Protein AF-A0A5N5UTP0-F1 (afdb_monomer)

pLDDT: mean 83.72, std 14.36, range [39.12, 98.31]

Mean predicted aligned error: 12.81 Å

Structure (mmCIF, N/CA/C/O backbone):
data_AF-A0A5N5UTP0-F1
#
_entry.id   AF-A0A5N5UTP0-F1
#
loop_
_atom_site.group_PDB
_atom_site.id
_atom_site.type_symbol
_atom_site.label_atom_id
_atom_site.label_alt_id
_atom_site.label_comp_id
_atom_site.label_asym_id
_atom_site.label_entity_id
_atom_site.label_seq_id
_atom_site.pdbx_PDB_ins_code
_atom_site.Cartn_x
_atom_site.Cartn_y
_atom_site.Cartn_z
_atom_site.occupancy
_atom_site.B_iso_or_equiv
_atom_site.auth_seq_id
_atom_site.auth_comp_id
_atom_site.auth_asym_id
_atom_site.auth_atom_id
_atom_site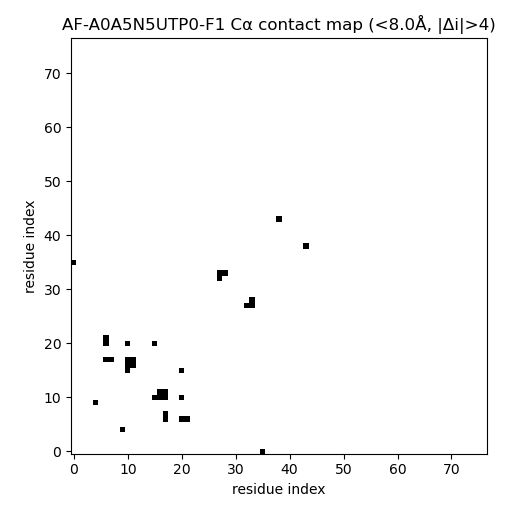.pdbx_PDB_model_num
ATOM 1 N N . MET A 1 1 ? 14.397 -6.579 -15.986 1.00 39.12 1 MET A N 1
ATOM 2 C CA . MET A 1 1 ? 15.304 -7.236 -16.956 1.00 39.12 1 MET A CA 1
ATOM 3 C C . MET A 1 1 ? 14.880 -6.821 -18.360 1.00 39.12 1 MET A C 1
ATOM 5 O O . MET A 1 1 ? 13.920 -7.380 -18.877 1.00 39.12 1 MET A O 1
ATOM 9 N N . GLU A 1 2 ? 15.537 -5.832 -18.975 1.00 50.41 2 GLU A N 1
ATOM 10 C CA . GLU A 1 2 ? 15.392 -5.631 -20.425 1.00 50.41 2 GLU A CA 1
ATOM 11 C C . GLU A 1 2 ? 15.967 -6.874 -21.113 1.00 50.41 2 GLU A C 1
ATOM 13 O O . GLU A 1 2 ? 17.136 -7.199 -20.936 1.00 50.41 2 GLU A O 1
ATOM 18 N N . THR A 1 3 ? 15.147 -7.610 -21.867 1.00 60.56 3 THR A N 1
ATOM 19 C CA . THR A 1 3 ? 15.559 -8.897 -22.463 1.00 60.56 3 THR A CA 1
ATOM 20 C C . THR A 1 3 ? 16.628 -8.764 -23.561 1.00 60.56 3 THR A C 1
ATOM 22 O O . THR A 1 3 ? 16.959 -9.757 -24.195 1.00 60.56 3 THR A O 1
ATOM 25 N N . GLY A 1 4 ? 17.176 -7.566 -23.816 1.00 64.88 4 GLY A N 1
ATOM 26 C CA . GLY A 1 4 ? 18.221 -7.313 -24.820 1.00 64.88 4 GLY A CA 1
ATOM 27 C C . GLY A 1 4 ? 17.813 -7.631 -26.265 1.00 64.88 4 GLY A C 1
ATOM 28 O O . GLY A 1 4 ? 18.632 -7.534 -27.176 1.00 64.88 4 GLY A O 1
ATOM 29 N N . ARG A 1 5 ? 16.554 -8.028 -26.493 1.00 75.44 5 ARG A N 1
ATOM 30 C CA . ARG A 1 5 ? 16.047 -8.453 -27.798 1.00 75.44 5 ARG A CA 1
ATOM 31 C C . ARG A 1 5 ? 15.727 -7.229 -28.664 1.00 75.44 5 ARG A C 1
ATOM 33 O O . ARG A 1 5 ? 15.034 -6.327 -28.189 1.00 75.44 5 ARG A O 1
ATOM 40 N N . PRO A 1 6 ? 16.172 -7.192 -29.934 1.00 82.62 6 PRO A N 1
ATOM 41 C CA . PRO A 1 6 ? 15.811 -6.121 -30.859 1.00 82.62 6 PRO A CA 1
ATOM 42 C C . PRO A 1 6 ? 14.294 -6.029 -31.070 1.00 82.62 6 PRO A C 1
ATOM 44 O O . PRO A 1 6 ? 13.624 -7.053 -31.215 1.00 82.62 6 PRO A O 1
ATOM 47 N N . ILE A 1 7 ? 13.759 -4.805 -31.165 1.00 82.31 7 ILE A N 1
ATOM 48 C CA . ILE A 1 7 ? 12.321 -4.547 -31.391 1.00 82.31 7 ILE A CA 1
ATOM 49 C C . ILE A 1 7 ? 11.827 -5.261 -32.657 1.00 82.31 7 ILE A C 1
ATOM 51 O O . ILE A 1 7 ? 10.743 -5.835 -32.640 1.00 82.31 7 ILE A O 1
ATOM 55 N N . ALA A 1 8 ? 12.644 -5.305 -33.714 1.00 85.31 8 ALA A N 1
ATOM 56 C CA . ALA A 1 8 ? 12.350 -6.024 -34.954 1.00 85.31 8 ALA A CA 1
ATOM 57 C C . ALA A 1 8 ? 12.046 -7.518 -34.740 1.00 85.31 8 ALA A C 1
ATOM 59 O O . ALA A 1 8 ? 11.132 -8.060 -35.356 1.00 85.31 8 ALA A O 1
ATOM 60 N N . HIS A 1 9 ? 12.784 -8.180 -33.842 1.00 86.88 9 HIS A N 1
ATOM 61 C CA . HIS A 1 9 ? 12.598 -9.602 -33.553 1.00 86.88 9 HIS A CA 1
ATOM 62 C C . HIS A 1 9 ? 11.258 -9.844 -32.856 1.00 86.88 9 HIS A C 1
ATOM 64 O O . HIS A 1 9 ? 10.483 -10.700 -33.269 1.00 86.88 9 HIS A O 1
ATOM 70 N N . VAL A 1 10 ? 10.962 -9.042 -31.831 1.00 84.88 10 VAL A N 1
ATOM 71 C CA . VAL A 1 10 ? 9.704 -9.140 -31.078 1.00 84.88 10 VAL A CA 1
ATOM 72 C C . VAL A 1 10 ? 8.512 -8.777 -31.964 1.00 84.88 10 VAL A C 1
ATOM 74 O O . VAL A 1 10 ? 7.475 -9.425 -31.894 1.00 84.88 10 VAL A O 1
ATOM 77 N N . ALA A 1 11 ? 8.666 -7.778 -32.837 1.00 88.56 11 ALA A N 1
ATOM 78 C CA . ALA A 1 11 ? 7.640 -7.367 -33.787 1.00 88.56 11 ALA A CA 1
ATOM 79 C C . ALA A 1 11 ? 7.274 -8.498 -34.761 1.00 88.56 11 ALA A C 1
ATOM 81 O O . ALA A 1 11 ? 6.091 -8.763 -34.975 1.00 88.56 11 ALA A O 1
ATOM 82 N N . ALA A 1 12 ? 8.281 -9.198 -35.290 1.00 88.38 12 ALA A N 1
ATOM 83 C CA . ALA A 1 12 ? 8.083 -10.348 -36.165 1.00 88.38 12 ALA A CA 1
ATOM 84 C C . ALA A 1 12 ? 7.413 -11.530 -35.442 1.00 88.38 12 ALA A C 1
ATOM 86 O O . ALA A 1 12 ? 6.511 -12.145 -36.004 1.00 88.38 12 ALA A O 1
ATOM 87 N N . GLU A 1 13 ? 7.806 -11.814 -34.196 1.00 88.62 13 GLU A N 1
ATOM 88 C CA . GLU A 1 13 ? 7.244 -12.897 -33.372 1.00 88.62 13 GLU A CA 1
ATOM 89 C C . GLU A 1 13 ? 5.734 -12.729 -33.140 1.00 88.62 13 GLU A C 1
ATOM 91 O O . GLU A 1 13 ? 4.978 -13.695 -33.218 1.00 88.62 13 GLU A O 1
ATOM 96 N N . ILE A 1 14 ? 5.284 -11.493 -32.904 1.00 88.81 14 ILE A N 1
ATOM 97 C CA . ILE A 1 14 ? 3.878 -11.187 -32.592 1.00 88.81 14 ILE A CA 1
ATOM 98 C C . ILE A 1 14 ? 3.087 -10.658 -33.800 1.00 88.81 14 ILE A C 1
ATOM 100 O O . ILE A 1 14 ? 1.934 -10.257 -33.655 1.00 88.81 14 ILE A O 1
ATOM 104 N N . GLY A 1 15 ? 3.696 -10.645 -34.990 1.00 89.69 15 GLY A N 1
ATOM 105 C CA . GLY A 1 15 ? 3.038 -10.265 -36.241 1.00 89.69 15 GLY A CA 1
ATOM 106 C C . GLY A 1 15 ? 2.653 -8.785 -36.346 1.00 89.69 15 GLY A C 1
ATOM 107 O O . GLY A 1 15 ? 1.684 -8.452 -37.028 1.00 89.69 15 GLY A O 1
ATOM 108 N N . VAL A 1 16 ? 3.385 -7.885 -35.685 1.00 92.00 16 VAL A N 1
ATOM 109 C CA . VAL A 1 16 ? 3.149 -6.432 -35.758 1.00 92.00 16 VAL A CA 1
ATOM 110 C C . VAL A 1 16 ? 4.267 -5.728 -36.517 1.00 92.00 16 VAL A C 1
ATOM 112 O O . VAL A 1 16 ? 5.404 -6.187 -36.575 1.00 92.00 16 VAL A O 1
ATOM 115 N N . GLY A 1 17 ? 3.964 -4.562 -37.087 1.00 91.75 17 GLY A N 1
ATOM 116 C CA . GLY A 1 17 ? 4.991 -3.725 -37.703 1.00 91.75 17 GLY A CA 1
ATOM 117 C C . GLY A 1 17 ? 5.981 -3.192 -36.662 1.00 91.75 17 GLY A C 1
ATOM 118 O O . GLY A 1 17 ? 5.574 -2.638 -35.641 1.00 91.75 17 GLY A O 1
ATOM 119 N N . GLU A 1 18 ? 7.280 -3.276 -36.949 1.00 90.56 18 GLU A N 1
ATOM 120 C CA . GLU A 1 18 ? 8.352 -2.798 -36.061 1.00 90.56 18 GLU A CA 1
ATOM 121 C C . GLU A 1 18 ? 8.163 -1.333 -35.641 1.00 90.56 18 GLU A C 1
ATOM 123 O O . GLU A 1 18 ? 8.278 -0.991 -34.465 1.00 90.56 18 GLU A O 1
ATOM 128 N N . GLN A 1 19 ? 7.798 -0.462 -36.586 1.00 88.62 19 GLN A N 1
ATOM 129 C CA . GLN A 1 19 ? 7.568 0.957 -36.304 1.00 88.62 19 GLN A CA 1
ATOM 130 C C . GLN A 1 19 ? 6.373 1.195 -35.369 1.00 88.62 19 GLN A C 1
ATOM 132 O O . GLN A 1 19 ? 6.385 2.143 -34.577 1.00 88.62 19 GLN A O 1
ATOM 137 N N . LEU A 1 20 ? 5.344 0.346 -35.458 1.00 90.25 20 LEU A N 1
ATOM 138 C CA . LEU A 1 20 ? 4.167 0.402 -34.594 1.00 90.25 20 LEU A CA 1
ATOM 139 C C . LEU A 1 20 ? 4.535 -0.041 -33.177 1.00 90.25 20 LEU A C 1
ATOM 141 O O . LEU A 1 20 ? 4.267 0.692 -32.226 1.00 90.25 20 LEU A O 1
ATOM 145 N N . LEU A 1 21 ? 5.242 -1.167 -33.050 1.00 88.00 21 LEU A N 1
ATOM 146 C CA . LEU A 1 21 ? 5.726 -1.654 -31.760 1.00 88.00 21 LEU A CA 1
ATOM 147 C C . LEU A 1 21 ? 6.682 -0.650 -31.104 1.00 88.00 21 LEU A C 1
ATOM 149 O O . LEU A 1 21 ? 6.526 -0.321 -29.933 1.00 88.00 21 LEU A O 1
ATOM 153 N N . GLY A 1 22 ? 7.617 -0.078 -31.866 1.00 85.81 22 GLY A N 1
ATOM 154 C CA . GLY A 1 22 ? 8.526 0.953 -31.366 1.00 85.81 22 GLY A CA 1
ATOM 155 C C . GLY A 1 22 ? 7.803 2.225 -30.907 1.00 85.81 22 GLY A C 1
ATOM 156 O O . GLY A 1 22 ? 8.232 2.877 -29.955 1.00 85.81 22 GLY A O 1
ATOM 157 N N . ARG A 1 23 ? 6.680 2.593 -31.541 1.00 87.00 23 ARG A N 1
ATOM 158 C CA . ARG A 1 23 ? 5.824 3.695 -31.073 1.00 87.00 23 ARG A CA 1
ATOM 159 C C . ARG A 1 23 ? 5.151 3.356 -29.745 1.00 87.00 23 ARG A C 1
ATOM 161 O O . ARG A 1 23 ? 5.184 4.199 -28.855 1.00 87.00 23 ARG A O 1
ATOM 168 N N . TRP A 1 24 ? 4.594 2.155 -29.601 1.00 85.94 24 TRP A N 1
ATOM 169 C CA . TRP A 1 24 ? 3.985 1.710 -28.345 1.00 85.94 24 TRP A CA 1
ATOM 170 C C . TRP A 1 24 ? 5.001 1.663 -27.208 1.00 85.94 24 TRP A C 1
ATOM 172 O O . TRP A 1 24 ? 4.758 2.276 -26.180 1.00 85.94 24 TRP A O 1
ATOM 182 N N . VAL A 1 25 ? 6.182 1.078 -27.426 1.00 82.06 25 VAL A N 1
ATOM 183 C CA . VAL A 1 25 ? 7.260 1.044 -26.421 1.00 82.06 25 VAL A CA 1
ATOM 184 C C . VAL A 1 25 ? 7.649 2.454 -25.969 1.00 82.06 25 VAL A C 1
ATOM 186 O O . VAL A 1 25 ? 7.775 2.707 -24.773 1.00 82.06 25 VAL A O 1
ATOM 189 N N . ARG A 1 26 ? 7.806 3.402 -26.904 1.00 81.62 26 ARG A N 1
ATOM 190 C CA . ARG A 1 26 ? 8.091 4.806 -26.558 1.00 81.62 26 ARG A CA 1
ATOM 191 C C . ARG A 1 26 ? 6.957 5.456 -25.769 1.00 81.62 26 ARG A C 1
ATOM 193 O O . ARG A 1 26 ? 7.237 6.176 -24.819 1.00 81.62 26 ARG A O 1
ATOM 200 N N . GLN A 1 27 ? 5.705 5.202 -26.144 1.00 80.31 27 GLN A N 1
ATOM 201 C CA . GLN A 1 27 ? 4.538 5.742 -25.447 1.00 80.31 27 GLN A CA 1
ATOM 202 C C . GLN A 1 27 ? 4.422 5.185 -24.024 1.00 80.31 27 GLN A C 1
ATOM 204 O O . GLN A 1 27 ? 4.192 5.948 -23.093 1.00 80.31 27 GLN A O 1
ATOM 209 N N . THR A 1 28 ? 4.628 3.881 -23.847 1.00 75.25 28 THR A N 1
ATOM 210 C CA . THR A 1 28 ? 4.620 3.214 -22.541 1.00 75.25 28 THR A CA 1
ATOM 211 C C . THR A 1 28 ? 5.709 3.782 -21.631 1.00 75.25 28 THR A C 1
ATOM 213 O O . THR A 1 28 ? 5.420 4.152 -20.498 1.00 75.25 28 THR A O 1
ATOM 216 N N . ARG A 1 29 ? 6.932 3.970 -22.156 1.00 71.62 29 ARG A N 1
ATOM 217 C CA . ARG A 1 29 ? 8.036 4.623 -21.428 1.00 71.62 29 ARG A CA 1
ATOM 218 C C . ARG A 1 29 ? 7.717 6.074 -21.051 1.00 71.62 29 ARG A C 1
ATOM 220 O O . ARG A 1 29 ? 8.007 6.488 -19.939 1.00 71.62 29 ARG A O 1
ATOM 227 N N . ALA A 1 30 ? 7.111 6.843 -21.958 1.00 73.62 30 ALA A N 1
ATOM 228 C CA . ALA A 1 30 ? 6.738 8.238 -21.709 1.00 73.62 30 ALA A CA 1
ATOM 229 C C . ALA A 1 30 ? 5.592 8.388 -20.694 1.00 73.62 30 ALA A C 1
ATOM 231 O O . ALA A 1 30 ? 5.539 9.380 -19.974 1.00 73.62 30 ALA A O 1
ATOM 232 N N . ASN A 1 31 ? 4.690 7.407 -20.625 1.00 71.94 31 ASN A N 1
ATOM 233 C CA . ASN A 1 31 ? 3.560 7.404 -19.698 1.00 71.94 31 ASN A CA 1
ATOM 234 C C . ASN A 1 31 ? 3.927 6.902 -18.291 1.00 71.94 31 ASN A C 1
ATOM 236 O O . ASN A 1 31 ? 3.045 6.831 -17.440 1.00 71.94 31 ASN A O 1
ATOM 240 N N . GLY A 1 32 ? 5.189 6.525 -18.045 1.00 61.16 32 GLY A N 1
ATOM 241 C CA . GLY A 1 32 ? 5.615 5.943 -16.768 1.00 61.16 32 GLY A CA 1
ATOM 242 C C . GLY A 1 32 ? 4.995 4.572 -16.481 1.00 61.16 32 GLY A C 1
ATOM 243 O O . GLY A 1 32 ? 5.114 4.067 -15.371 1.00 61.16 32 GLY A O 1
ATOM 244 N N . ASP A 1 33 ? 4.349 3.959 -17.476 1.00 58.03 33 ASP A N 1
ATOM 245 C CA . ASP A 1 33 ? 3.699 2.652 -17.369 1.00 58.03 33 ASP A CA 1
ATOM 246 C C . ASP A 1 33 ? 4.735 1.544 -17.601 1.00 58.03 33 ASP A C 1
ATOM 248 O O . ASP A 1 33 ? 4.574 0.635 -18.419 1.00 58.03 33 ASP A O 1
ATOM 252 N N . ASP A 1 34 ? 5.876 1.670 -16.923 1.00 59.09 34 ASP A N 1
ATOM 253 C CA . ASP A 1 34 ? 6.884 0.628 -16.887 1.00 59.09 34 ASP A CA 1
ATOM 254 C C . ASP A 1 34 ? 6.385 -0.455 -15.929 1.00 59.09 34 ASP A C 1
ATOM 256 O O . ASP A 1 34 ? 6.757 -0.522 -14.759 1.00 59.09 34 ASP A O 1
ATOM 260 N N . ASN A 1 35 ? 5.514 -1.327 -16.446 1.00 54.12 35 ASN A N 1
ATOM 261 C CA . ASN A 1 35 ? 4.994 -2.520 -15.766 1.00 54.12 35 ASN A CA 1
ATOM 262 C C . ASN A 1 35 ? 6.101 -3.515 -15.326 1.00 54.12 35 ASN A C 1
ATOM 264 O O . ASN A 1 35 ? 5.805 -4.628 -14.891 1.00 54.12 35 ASN A O 1
ATOM 268 N N . GLY A 1 36 ? 7.378 -3.140 -15.444 1.00 53.00 36 GLY A N 1
ATOM 269 C CA . GLY A 1 36 ? 8.533 -3.881 -14.965 1.00 53.00 36 GLY A CA 1
ATOM 270 C C . GLY A 1 36 ? 9.693 -3.007 -14.480 1.00 53.00 36 GLY A C 1
ATOM 271 O O . GLY A 1 36 ? 10.800 -3.549 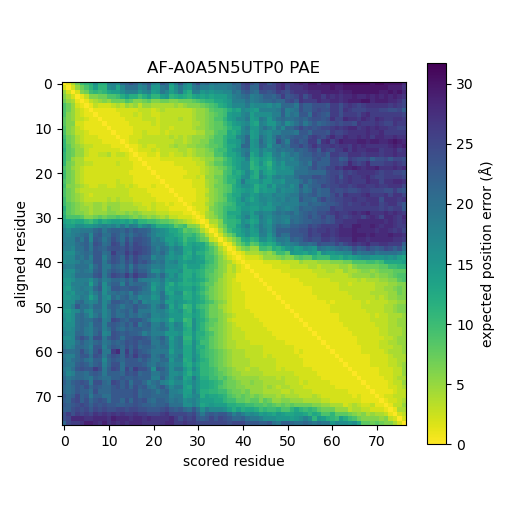-14.377 1.00 53.00 36 GLY A O 1
ATOM 272 N N . ALA A 1 37 ? 9.477 -1.718 -14.172 1.00 56.62 37 ALA A N 1
ATOM 273 C CA . ALA A 1 37 ? 10.499 -0.916 -13.504 1.00 56.62 37 ALA A CA 1
ATOM 274 C C . ALA A 1 37 ? 10.834 -1.587 -12.169 1.00 56.62 37 ALA A C 1
ATOM 276 O O . ALA A 1 37 ? 10.000 -1.721 -11.270 1.00 56.62 37 ALA A O 1
ATOM 277 N N . VAL A 1 38 ? 12.067 -2.077 -12.059 1.00 59.94 38 VAL A N 1
ATOM 278 C CA . VAL A 1 38 ? 12.624 -2.464 -10.769 1.00 59.94 38 VAL A CA 1
ATOM 279 C C . VAL A 1 38 ? 12.705 -1.166 -9.981 1.00 59.94 38 VAL A C 1
ATOM 281 O O . VAL A 1 38 ? 13.507 -0.317 -10.352 1.00 59.94 38 VAL A O 1
ATOM 284 N N . LEU A 1 39 ? 11.854 -1.022 -8.956 1.00 67.94 39 LEU A N 1
ATOM 285 C CA . LEU A 1 39 ? 11.925 0.113 -8.034 1.00 67.94 39 LEU A CA 1
ATOM 286 C C . LEU A 1 39 ? 13.376 0.284 -7.601 1.00 67.94 39 LEU A C 1
ATOM 288 O O . LEU A 1 39 ? 14.008 -0.715 -7.209 1.00 67.94 39 LEU A O 1
ATOM 292 N N . ASP A 1 40 ? 13.881 1.508 -7.688 1.00 78.50 40 ASP A N 1
ATOM 293 C CA . ASP A 1 40 ? 15.181 1.799 -7.107 1.00 78.50 40 ASP A CA 1
ATOM 294 C C . ASP A 1 40 ? 15.140 1.578 -5.580 1.00 78.50 40 ASP A C 1
ATOM 296 O O . ASP A 1 40 ? 14.087 1.312 -4.980 1.00 78.50 40 ASP A O 1
ATOM 300 N N . ASP A 1 41 ? 16.310 1.556 -4.944 1.00 76.88 41 ASP A N 1
ATOM 301 C CA . ASP A 1 41 ? 16.396 1.224 -3.520 1.00 76.88 41 ASP A CA 1
ATOM 302 C C . ASP A 1 41 ? 15.655 2.244 -2.638 1.00 76.88 41 ASP A C 1
ATOM 304 O O . ASP A 1 41 ? 15.066 1.851 -1.625 1.00 76.88 41 ASP A O 1
ATOM 308 N N . ASP A 1 42 ? 15.595 3.513 -3.055 1.00 77.81 42 ASP A N 1
ATOM 309 C CA . ASP A 1 42 ? 14.889 4.576 -2.339 1.00 77.81 42 ASP A CA 1
ATOM 310 C C . ASP A 1 42 ? 13.370 4.403 -2.478 1.00 77.81 42 ASP A C 1
ATOM 312 O O . ASP A 1 42 ? 12.639 4.424 -1.483 1.00 77.81 42 ASP A O 1
ATOM 316 N N . GLU A 1 43 ? 12.881 4.130 -3.689 1.00 82.19 43 GLU A N 1
ATOM 317 C CA . GLU A 1 43 ? 11.475 3.824 -3.965 1.00 82.19 43 GLU A CA 1
ATOM 318 C C . GLU A 1 43 ? 11.005 2.563 -3.222 1.00 82.19 43 GLU A C 1
ATOM 320 O O . GLU A 1 43 ? 9.873 2.494 -2.728 1.00 82.19 43 GLU A O 1
ATOM 325 N N . ARG A 1 44 ? 11.870 1.548 -3.102 1.00 84.62 44 ARG A N 1
ATOM 326 C CA . ARG A 1 44 ? 11.580 0.318 -2.352 1.00 84.62 44 ARG A CA 1
ATOM 327 C C . ARG A 1 44 ? 11.504 0.576 -0.850 1.00 84.62 44 ARG A C 1
ATOM 329 O O . ARG A 1 44 ? 10.579 0.072 -0.207 1.00 84.62 44 ARG A O 1
ATOM 336 N N . ALA A 1 45 ? 12.449 1.338 -0.303 1.00 90.44 45 ALA A N 1
ATOM 337 C CA . ALA A 1 45 ? 12.461 1.712 1.108 1.00 90.44 45 ALA A CA 1
ATOM 338 C C . ALA A 1 45 ? 11.229 2.555 1.468 1.00 90.44 45 ALA A C 1
ATOM 340 O O . ALA A 1 45 ? 10.569 2.309 2.482 1.00 90.44 45 ALA A O 1
ATOM 341 N N . GLU A 1 46 ? 10.861 3.493 0.597 1.00 91.81 46 GLU A N 1
ATOM 342 C CA . GLU A 1 46 ? 9.653 4.300 0.739 1.00 91.81 46 GLU A CA 1
ATOM 343 C C . GLU A 1 46 ? 8.393 3.430 0.723 1.00 91.81 46 GLU A C 1
ATOM 345 O O . GLU A 1 46 ? 7.520 3.558 1.585 1.00 91.81 46 GLU A O 1
ATOM 350 N N . LEU A 1 47 ? 8.314 2.478 -0.208 1.00 95.00 47 LEU A N 1
ATOM 351 C CA . LEU A 1 47 ? 7.195 1.548 -0.290 1.00 95.00 47 LEU A CA 1
ATOM 352 C C . LEU A 1 47 ? 7.062 0.683 0.971 1.00 95.00 47 LEU A C 1
ATOM 354 O O . LEU A 1 47 ? 5.945 0.417 1.424 1.00 95.00 47 LEU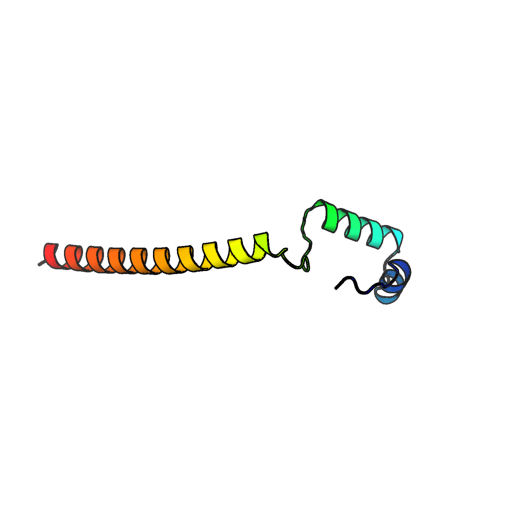 A O 1
ATOM 358 N N . GLU A 1 48 ? 8.175 0.230 1.548 1.00 95.00 48 GLU A N 1
ATOM 359 C CA . GLU A 1 48 ? 8.173 -0.515 2.807 1.00 95.00 48 GLU A CA 1
ATOM 360 C C . GLU A 1 48 ? 7.696 0.354 3.979 1.00 95.00 48 GLU A C 1
ATOM 362 O O . GLU A 1 48 ? 6.813 -0.071 4.735 1.00 95.00 48 GLU A O 1
ATOM 367 N N . ARG A 1 49 ? 8.186 1.599 4.077 1.00 97.38 49 ARG A N 1
ATOM 368 C CA . ARG A 1 49 ? 7.737 2.571 5.086 1.00 97.38 49 ARG A CA 1
ATOM 369 C C . ARG A 1 49 ? 6.232 2.812 4.990 1.00 97.38 49 ARG A C 1
ATOM 371 O O . ARG A 1 49 ? 5.524 2.688 5.989 1.00 97.38 49 ARG A O 1
ATOM 378 N N . LEU A 1 50 ? 5.735 3.087 3.785 1.00 97.94 50 LEU A N 1
ATOM 379 C CA . LEU A 1 50 ? 4.317 3.344 3.534 1.00 97.94 50 LEU A CA 1
ATOM 380 C C . LEU A 1 50 ? 3.449 2.122 3.844 1.00 97.94 50 LEU A C 1
ATOM 382 O O . LEU A 1 50 ? 2.354 2.261 4.389 1.00 97.94 50 LEU A O 1
ATOM 386 N N . ARG A 1 51 ? 3.915 0.905 3.536 1.00 97.50 51 ARG A N 1
ATOM 387 C CA . ARG A 1 51 ? 3.192 -0.330 3.884 1.00 97.50 51 ARG A CA 1
ATOM 388 C C . ARG A 1 51 ? 3.078 -0.519 5.390 1.00 97.50 51 ARG A C 1
ATOM 390 O O . ARG A 1 51 ? 2.006 -0.908 5.858 1.00 97.50 51 ARG A O 1
ATOM 397 N N . LYS A 1 52 ? 4.149 -0.234 6.133 1.00 98.06 52 LYS A N 1
ATOM 398 C CA . LYS A 1 52 ? 4.150 -0.292 7.597 1.00 98.06 52 LYS A CA 1
ATOM 399 C C . LYS A 1 52 ? 3.170 0.721 8.188 1.00 98.06 52 LYS A C 1
ATOM 401 O O . LYS A 1 52 ? 2.283 0.331 8.942 1.00 98.06 52 LYS A O 1
ATOM 406 N N . GLU A 1 53 ? 3.260 1.978 7.767 1.00 97.38 53 GLU A N 1
ATOM 407 C CA . GLU A 1 53 ? 2.358 3.043 8.217 1.00 97.38 53 GLU A CA 1
ATOM 408 C C . GLU A 1 53 ? 0.892 2.709 7.901 1.00 97.38 53 GLU A C 1
ATOM 410 O O . GLU A 1 53 ? 0.006 2.838 8.744 1.00 97.38 53 GLU A O 1
ATOM 415 N N . ASN A 1 54 ? 0.613 2.178 6.707 1.00 98.25 54 ASN A N 1
ATOM 416 C CA . ASN A 1 54 ? -0.745 1.789 6.339 1.00 98.25 54 ASN A CA 1
ATOM 417 C C . ASN A 1 54 ? -1.292 0.648 7.213 1.00 98.25 54 ASN A C 1
ATOM 419 O O . ASN A 1 54 ? -2.487 0.626 7.518 1.00 98.25 54 ASN A O 1
ATOM 423 N N . ALA A 1 55 ? -0.443 -0.303 7.613 1.00 97.94 55 ALA A N 1
ATOM 424 C CA . ALA A 1 55 ? -0.830 -1.381 8.516 1.00 97.94 55 ALA A CA 1
ATOM 425 C C . ALA A 1 55 ? -1.166 -0.852 9.921 1.00 97.94 55 ALA A C 1
ATOM 427 O O . ALA A 1 55 ? -2.203 -1.229 10.473 1.00 97.94 55 ALA A O 1
ATOM 428 N N . GLU A 1 56 ? -0.349 0.058 10.454 1.00 98.06 56 GLU A N 1
ATOM 429 C CA . GLU A 1 56 ? -0.575 0.725 11.744 1.00 98.06 56 GLU A CA 1
ATOM 430 C C . GLU A 1 56 ? -1.890 1.521 11.727 1.00 98.06 56 GLU A C 1
ATOM 432 O O . GLU A 1 56 ? -2.794 1.258 12.522 1.00 98.06 56 GLU A O 1
ATOM 437 N N . LEU A 1 57 ? -2.088 2.374 10.717 1.00 98.31 57 LEU A N 1
ATOM 438 C CA . LEU A 1 57 ? -3.318 3.157 10.553 1.00 98.31 57 LEU A CA 1
ATOM 439 C C . LEU A 1 57 ? -4.574 2.282 10.435 1.00 98.31 57 LEU A C 1
ATOM 441 O O . LEU A 1 57 ? -5.656 2.640 10.914 1.00 98.31 57 LEU A O 1
ATOM 445 N N . ARG A 1 58 ? -4.468 1.119 9.782 1.00 97.88 58 ARG A N 1
ATOM 446 C CA . ARG A 1 58 ? -5.580 0.164 9.682 1.00 97.88 58 ARG A CA 1
ATOM 447 C C . ARG A 1 58 ? -5.920 -0.466 11.025 1.00 97.88 58 ARG A C 1
ATOM 449 O O . ARG A 1 58 ? -7.099 -0.750 11.253 1.00 97.88 58 ARG A O 1
ATOM 456 N N . LEU A 1 59 ? -4.933 -0.712 11.879 1.00 97.75 59 LEU A N 1
ATOM 457 C CA . LEU A 1 59 ? -5.149 -1.236 13.223 1.00 97.75 59 LEU A CA 1
ATOM 458 C C . LEU A 1 59 ? -5.823 -0.182 14.107 1.00 97.75 59 LEU A C 1
ATOM 460 O O . LEU A 1 59 ? -6.872 -0.468 14.688 1.00 97.75 59 LEU A O 1
ATOM 464 N N . ASP A 1 60 ? -5.322 1.052 14.099 1.00 97.38 60 ASP A N 1
ATOM 465 C CA . ASP A 1 60 ? -5.902 2.168 14.856 1.00 97.38 60 ASP A CA 1
ATOM 466 C C . ASP A 1 60 ? -7.346 2.441 14.440 1.00 97.38 60 ASP A C 1
ATOM 468 O O . ASP A 1 60 ? -8.256 2.517 15.268 1.00 97.38 60 ASP A O 1
ATOM 472 N N . ARG A 1 61 ? -7.604 2.490 13.129 1.00 97.94 61 ARG A N 1
ATOM 473 C CA . ARG A 1 61 ? -8.961 2.667 12.600 1.00 97.94 61 ARG A CA 1
ATOM 474 C C . ARG A 1 61 ? -9.892 1.532 13.027 1.00 97.94 61 ARG A C 1
ATOM 476 O O . ARG A 1 61 ? -11.075 1.779 13.259 1.00 97.94 61 ARG A O 1
ATOM 483 N N . GLN A 1 62 ? -9.407 0.293 13.112 1.00 97.75 62 GLN A N 1
ATOM 484 C CA . GLN A 1 62 ? -10.210 -0.830 13.602 1.00 97.75 62 GLN A CA 1
ATOM 485 C C . GLN A 1 62 ? -10.493 -0.721 15.098 1.00 97.75 62 GLN A C 1
ATOM 487 O O . GLN A 1 62 ? -11.628 -0.960 15.513 1.00 97.75 62 GLN A O 1
ATOM 492 N N . PHE A 1 63 ? -9.495 -0.345 15.894 1.00 97.81 63 PHE A N 1
ATOM 493 C CA . PHE A 1 63 ? -9.659 -0.123 17.325 1.00 97.81 63 PHE A CA 1
ATOM 494 C C . PHE A 1 63 ? -10.694 0.974 17.6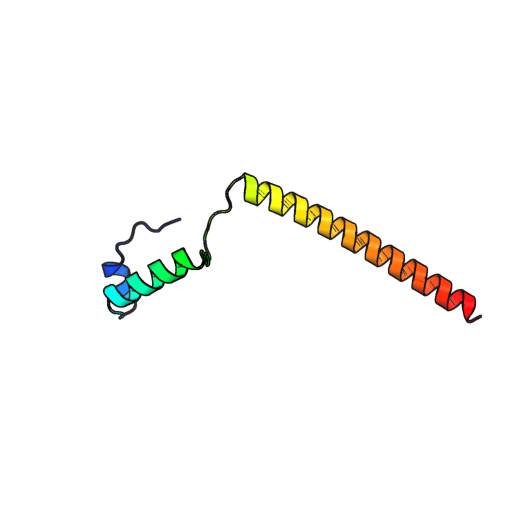00 1.00 97.81 63 PHE A C 1
ATOM 496 O O . PHE A 1 63 ? -11.668 0.731 18.312 1.00 97.81 63 PHE A O 1
ATOM 503 N N . LEU A 1 64 ? -10.564 2.130 16.944 1.00 97.31 64 LEU A N 1
ATOM 504 C CA . LEU A 1 64 ? -11.504 3.245 17.079 1.00 97.31 64 LEU A CA 1
ATOM 505 C C . LEU A 1 64 ? -12.926 2.861 16.667 1.00 97.31 64 LEU A C 1
ATOM 507 O O . LEU A 1 64 ? -13.882 3.225 17.345 1.00 97.31 64 LEU A O 1
ATOM 511 N N . LYS A 1 65 ? -13.084 2.079 15.593 1.00 97.44 65 LYS A N 1
ATOM 512 C CA . LYS A 1 65 ? -14.400 1.563 15.190 1.00 97.44 65 LYS A CA 1
ATOM 513 C C . LYS A 1 65 ? -15.024 0.663 16.255 1.00 97.44 65 LYS A C 1
ATOM 515 O O . LYS A 1 65 ? -16.217 0.787 16.511 1.00 97.44 65 LYS A O 1
ATOM 520 N N . LYS A 1 66 ? -14.242 -0.233 16.865 1.00 96.75 66 LYS A N 1
ATOM 521 C CA . LYS A 1 66 ? -14.727 -1.107 17.946 1.00 96.75 66 LYS A CA 1
ATOM 522 C C . LYS A 1 66 ? -15.108 -0.300 19.185 1.00 96.75 66 LYS A C 1
ATOM 524 O O . LYS A 1 66 ? -16.170 -0.541 19.743 1.00 96.75 66 LYS A O 1
ATOM 529 N N . ALA A 1 67 ? -14.285 0.678 19.566 1.00 96.56 67 ALA A N 1
ATOM 530 C CA . ALA A 1 67 ? -14.581 1.578 20.675 1.00 96.56 67 ALA A CA 1
ATOM 531 C C . ALA A 1 67 ? -15.875 2.367 20.421 1.00 96.56 67 ALA A C 1
ATOM 533 O O . ALA A 1 67 ? -16.769 2.368 21.259 1.00 96.56 67 ALA A O 1
ATOM 534 N N . ALA A 1 68 ? -16.021 2.964 19.235 1.00 96.50 68 ALA A N 1
ATOM 535 C CA . ALA A 1 68 ? -17.235 3.682 18.853 1.00 96.50 68 ALA A CA 1
ATOM 536 C C . ALA A 1 68 ? -18.481 2.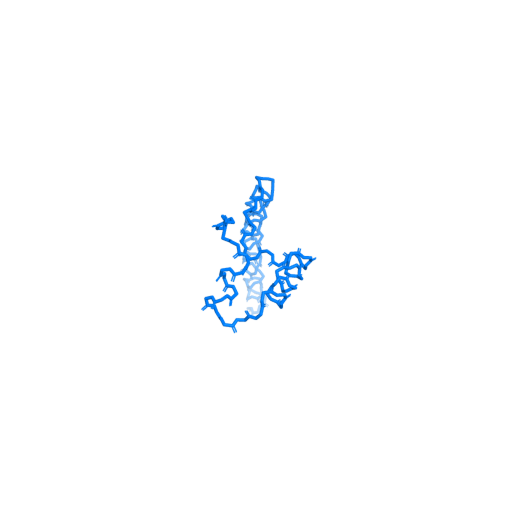780 18.883 1.00 96.50 68 ALA A C 1
ATOM 538 O O . ALA A 1 68 ? -19.520 3.201 19.383 1.00 96.50 68 ALA A O 1
ATOM 539 N N . ALA A 1 69 ? -18.376 1.539 18.396 1.00 95.88 69 ALA A N 1
ATOM 540 C CA . ALA A 1 69 ? -19.474 0.575 18.446 1.00 95.88 69 ALA A CA 1
ATOM 541 C C . ALA A 1 69 ? -19.861 0.203 19.887 1.00 95.88 69 ALA A C 1
ATOM 543 O O . ALA A 1 69 ? -21.047 0.163 20.195 1.00 95.88 69 ALA A O 1
ATOM 544 N N . PHE A 1 70 ? -18.876 -0.015 20.765 1.00 94.50 70 PHE A N 1
ATOM 545 C CA . PHE A 1 70 ? -19.105 -0.297 22.184 1.00 94.50 70 PHE A CA 1
ATOM 546 C C . PHE A 1 70 ? -19.833 0.859 22.887 1.00 94.50 70 PHE A C 1
ATOM 548 O O . PHE A 1 70 ? -20.848 0.649 23.544 1.00 94.50 70 PHE A O 1
ATOM 555 N N . PHE A 1 71 ? -19.371 2.098 22.699 1.00 93.31 71 PHE A N 1
ATOM 556 C CA . PHE A 1 71 ? -20.030 3.256 23.309 1.00 93.31 71 PHE A CA 1
ATOM 557 C C . PHE A 1 71 ? -21.440 3.490 22.758 1.00 93.31 71 PHE A C 1
ATOM 559 O O . PHE A 1 71 ? -22.337 3.847 23.517 1.00 93.31 71 PHE A O 1
ATOM 566 N N . ALA A 1 72 ? -21.659 3.259 21.461 1.00 94.50 72 ALA A N 1
ATOM 567 C CA . ALA A 1 72 ? -22.990 3.354 20.870 1.00 94.50 72 ALA A CA 1
ATOM 568 C C . ALA A 1 72 ? -23.960 2.302 21.437 1.00 94.50 72 ALA A C 1
ATOM 570 O O . ALA A 1 72 ? -25.135 2.609 21.618 1.00 94.50 72 ALA A O 1
ATOM 571 N N . SER A 1 73 ? -23.492 1.082 21.739 1.00 90.00 73 SER A N 1
ATOM 572 C CA . SER A 1 73 ? -24.337 0.064 22.375 1.00 90.00 73 SER A CA 1
ATOM 573 C C . SER A 1 73 ? -24.658 0.380 23.836 1.00 90.00 73 SER A C 1
ATOM 575 O O . SER A 1 73 ? -25.802 0.188 24.231 1.00 90.00 73 SER A O 1
ATOM 577 N N . GLU A 1 74 ? -23.701 0.910 24.607 1.00 86.25 74 GLU A N 1
ATOM 578 C CA . GLU A 1 74 ? -23.921 1.303 26.013 1.00 86.25 74 GLU A CA 1
ATOM 579 C C . GLU A 1 74 ? -24.915 2.469 26.140 1.00 86.25 74 GLU A C 1
ATOM 581 O O . GLU A 1 74 ? -25.701 2.514 27.077 1.00 86.25 74 GLU A O 1
ATOM 586 N N . GLN A 1 75 ? -24.920 3.413 25.189 1.00 78.31 75 GLN A N 1
ATOM 587 C CA . GLN A 1 75 ? -25.879 4.529 25.178 1.00 78.31 75 GLN A CA 1
ATOM 588 C C . GLN A 1 75 ? -27.319 4.116 24.839 1.00 78.31 75 GLN A C 1
ATOM 590 O O . GLN A 1 75 ? -28.238 4.905 25.050 1.00 78.31 75 GLN A O 1
ATOM 595 N N . ASN A 1 76 ? -27.514 2.925 24.269 1.00 68.94 76 ASN A N 1
ATOM 596 C CA . ASN A 1 76 ? -28.821 2.411 23.858 1.00 68.94 76 ASN A CA 1
ATOM 597 C C . ASN A 1 76 ? -29.368 1.340 24.828 1.00 68.94 76 ASN A C 1
ATOM 599 O O . ASN A 1 76 ? -30.298 0.612 24.472 1.00 68.94 76 ASN A O 1
ATOM 603 N N . GLN A 1 77 ? -28.777 1.225 26.022 1.00 57.69 77 GLN A N 1
ATOM 604 C CA . GLN A 1 77 ? -29.325 0.496 27.172 1.00 57.69 77 GLN A CA 1
ATOM 605 C C . GLN A 1 77 ? -30.004 1.459 28.146 1.00 57.69 77 GLN A C 1
ATOM 607 O O . GLN A 1 77 ? -31.017 1.030 28.742 1.00 57.69 77 GLN A O 1
#

Solvent-accessible surface area (backbone atoms only — not comparable to full-atom values): 4577 Å² total; per-residue (Å²): 123,84,82,84,67,57,63,60,58,57,16,60,76,72,75,45,57,43,72,57,52,54,48,51,54,52,50,35,61,75,68,69,60,53,92,66,65,74,67,51,74,66,59,46,52,49,50,52,52,51,52,50,51,52,52,53,53,52,50,53,54,48,52,51,51,52,51,52,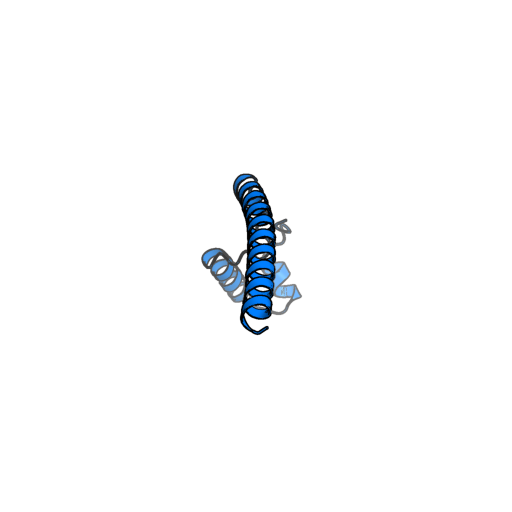52,53,55,56,54,63,75,75,110

Secondary structu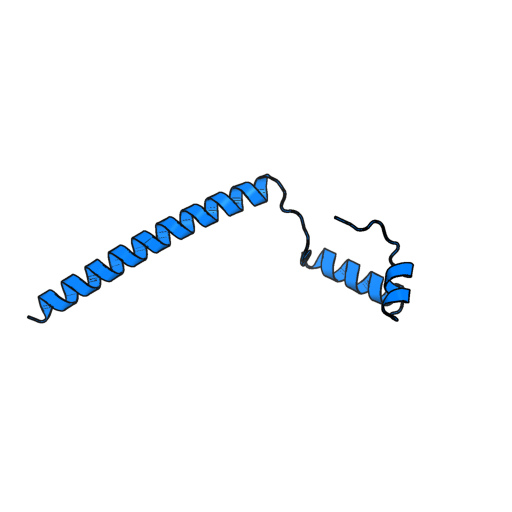re (DSSP, 8-state):
------HHHHHHHTT--HHHHHHHHHHHHHTT--TT----HHHHHHHHHHHHHHHHHHHHHHHHHHHHHHHHHHTT-

Radius of gyration: 24.57 Å; Cα contacts (8 Å, |Δi|>4): 17; chains: 1; bounding box: 48×21×65 Å

Organism: NCBI:txid1226750

Nearest PDB structures (foldseek):
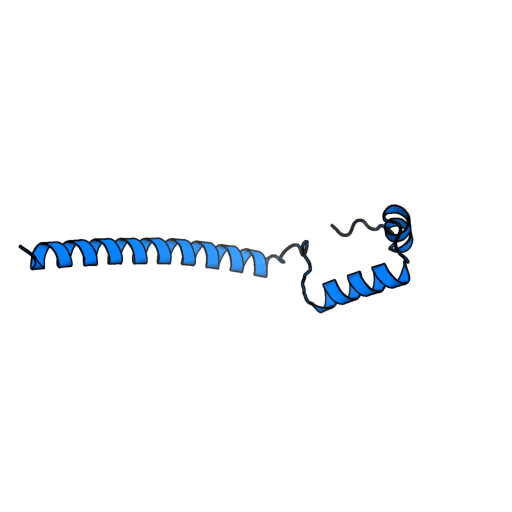  2efo-assembly1_A  TM=8.676E-01  e=1.163E+00  Sulfurisphaera tokodaii str. 7
  7fby-assembly1_A  TM=7.083E-01  e=1.163E+00  Pyrococcus horikoshii OT3
  2dbb-assembly1_B  TM=7.649E-01  e=2.266E+00  Pyrococcus horikoshii OT3

Foldseek 3Di:
DPPPDQLVVVCVVVVHDSVVSVVVVVVCVVVVVPVDPPQDPVSVVVVVVVVVVVVVVVVVVVVVVVVVVVVVVVVVD

InterPro domains:
  IPR002514 Transposase IS3/IS911family [PF01527] (2-55)
  IPR009057 Homedomain-like superfamily [SSF46689] (3-74)

Sequence (77 aa):
METGRPIAHVAAEIGVGEQLLGRWVRQTRANGD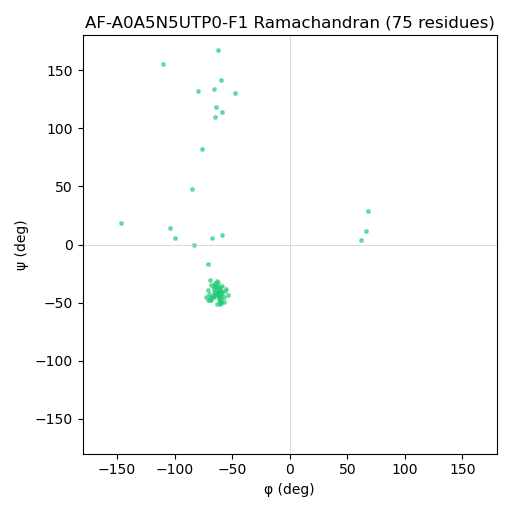DNGAVLDDDERAELERLRKENAELRLDRQFLKKAAAFFASEQNQ